Protein AF-A0A7J8P457-F1 (afdb_monomer)

Structure (mmCIF, N/CA/C/O backbone):
data_AF-A0A7J8P457-F1
#
_entry.id   AF-A0A7J8P457-F1
#
loop_
_atom_site.group_PDB
_atom_site.id
_atom_site.type_symbol
_atom_site.label_atom_id
_atom_site.label_alt_id
_atom_site.label_comp_id
_atom_site.label_asym_id
_atom_site.label_entity_id
_atom_site.label_seq_id
_atom_site.pdbx_PDB_ins_code
_atom_site.Cartn_x
_atom_site.Cartn_y
_atom_site.Cartn_z
_atom_site.occupancy
_atom_site.B_iso_or_equiv
_atom_site.auth_seq_id
_atom_site.auth_comp_id
_atom_site.auth_asym_id
_atom_site.auth_atom_id
_atom_site.pdbx_PDB_model_num
ATOM 1 N N . MET A 1 1 ? 1.940 -1.410 -19.082 1.00 63.97 1 MET A N 1
ATOM 2 C CA . MET A 1 1 ? 2.747 -2.511 -18.517 1.00 63.97 1 MET A CA 1
ATOM 3 C C . MET A 1 1 ? 2.792 -2.280 -17.015 1.00 63.97 1 MET A C 1
ATOM 5 O O . MET A 1 1 ? 3.021 -1.140 -16.641 1.00 63.97 1 MET A O 1
ATOM 9 N N . CYS A 1 2 ? 2.457 -3.279 -16.197 1.00 81.94 2 CYS A N 1
ATOM 10 C CA . CYS A 1 2 ? 2.465 -3.182 -14.731 1.00 81.94 2 CYS A CA 1
ATOM 11 C C . CYS A 1 2 ? 3.839 -3.644 -14.231 1.00 81.94 2 CYS 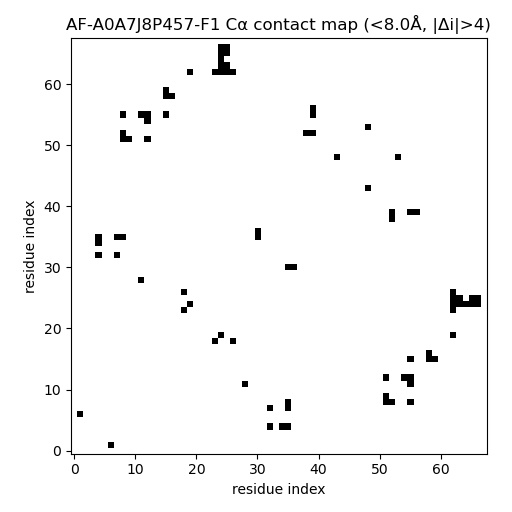A C 1
ATOM 13 O O . CYS A 1 2 ? 4.299 -4.706 -14.660 1.00 81.94 2 CYS A O 1
ATOM 15 N N . THR A 1 3 ? 4.510 -2.847 -13.402 1.00 92.69 3 THR A N 1
ATOM 16 C CA . THR A 1 3 ? 5.769 -3.250 -12.757 1.00 92.69 3 THR A CA 1
ATOM 17 C C . THR A 1 3 ? 5.496 -4.106 -11.518 1.00 92.69 3 THR A C 1
ATOM 19 O O . THR A 1 3 ? 4.370 -4.168 -11.028 1.00 92.69 3 THR A O 1
ATOM 22 N N . VAL A 1 4 ? 6.529 -4.771 -10.992 1.00 93.50 4 VAL A N 1
ATOM 23 C CA . VAL A 1 4 ? 6.419 -5.487 -9.708 1.00 93.50 4 VAL A CA 1
ATOM 24 C C . VAL A 1 4 ? 6.031 -4.510 -8.594 1.00 93.50 4 VAL A C 1
ATOM 26 O O . VAL A 1 4 ? 5.109 -4.792 -7.839 1.00 93.50 4 VAL A O 1
ATOM 29 N N . LEU A 1 5 ? 6.638 -3.318 -8.564 1.00 92.31 5 LEU A N 1
ATOM 30 C CA . LEU A 1 5 ? 6.274 -2.259 -7.622 1.00 92.31 5 LEU A CA 1
ATOM 31 C C . LEU A 1 5 ? 4.802 -1.842 -7.751 1.00 92.31 5 LEU A C 1
ATOM 33 O O . LEU A 1 5 ? 4.125 -1.678 -6.739 1.00 92.31 5 LEU A O 1
ATOM 37 N N . ASP A 1 6 ? 4.287 -1.688 -8.974 1.00 92.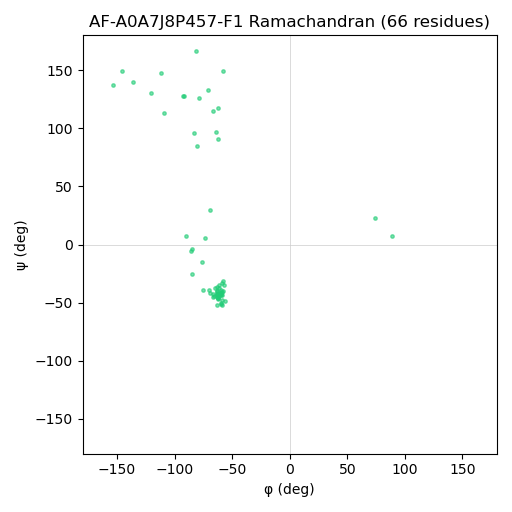38 6 ASP A N 1
ATOM 38 C CA . ASP A 1 6 ? 2.874 -1.355 -9.177 1.00 92.38 6 ASP A CA 1
ATOM 39 C C . ASP A 1 6 ? 1.966 -2.433 -8.570 1.00 92.38 6 ASP A C 1
ATOM 41 O O . ASP A 1 6 ? 0.991 -2.098 -7.900 1.00 92.38 6 ASP A O 1
ATOM 45 N N . ALA A 1 7 ? 2.290 -3.716 -8.764 1.00 93.94 7 ALA A N 1
ATOM 46 C CA . ALA A 1 7 ? 1.524 -4.826 -8.199 1.00 93.94 7 ALA A CA 1
ATOM 47 C C . ALA A 1 7 ? 1.541 -4.824 -6.659 1.00 93.94 7 ALA A C 1
ATOM 49 O O . ALA A 1 7 ? 0.483 -4.968 -6.045 1.00 93.94 7 ALA A O 1
ATOM 50 N N . GLU A 1 8 ? 2.701 -4.579 -6.044 1.00 95.38 8 GLU A N 1
ATOM 51 C CA . GLU A 1 8 ? 2.838 -4.434 -4.586 1.00 95.38 8 GLU A CA 1
ATOM 52 C C . GLU A 1 8 ? 1.972 -3.286 -4.047 1.00 95.38 8 GLU A C 1
ATOM 54 O O . GLU A 1 8 ? 1.202 -3.449 -3.096 1.00 95.38 8 GLU A O 1
ATOM 59 N N . LEU A 1 9 ? 2.033 -2.118 -4.693 1.00 94.19 9 LEU A N 1
ATOM 60 C CA . LEU A 1 9 ? 1.241 -0.951 -4.303 1.00 94.19 9 LEU A CA 1
ATOM 61 C C . LEU A 1 9 ? -0.267 -1.191 -4.480 1.00 94.19 9 LEU A C 1
ATOM 63 O O . LEU A 1 9 ? -1.058 -0.755 -3.641 1.00 94.19 9 LEU A O 1
ATOM 67 N N . TRP A 1 10 ? -0.681 -1.904 -5.531 1.00 95.19 10 TRP A N 1
ATOM 68 C CA . TRP A 1 10 ? -2.078 -2.313 -5.704 1.00 95.19 10 TRP A CA 1
ATOM 69 C C . TRP A 1 10 ? -2.544 -3.259 -4.596 1.00 95.19 10 TRP A C 1
ATOM 71 O O . TRP A 1 10 ? -3.640 -3.060 -4.075 1.00 95.19 10 TRP A O 1
ATOM 81 N N . GLY A 1 11 ? -1.714 -4.224 -4.187 1.00 95.19 11 GLY A N 1
ATOM 82 C CA . GLY A 1 11 ? -2.017 -5.109 -3.058 1.00 95.19 11 GLY A CA 1
ATOM 83 C C . GLY A 1 11 ? -2.196 -4.343 -1.744 1.00 95.19 11 GLY A C 1
ATOM 84 O O . GLY A 1 11 ? -3.150 -4.586 -1.002 1.00 95.19 11 GLY A O 1
ATOM 85 N N . ILE A 1 12 ? -1.338 -3.350 -1.490 1.00 94.81 12 ILE A N 1
ATOM 86 C CA . ILE A 1 12 ? -1.462 -2.454 -0.329 1.00 94.81 12 ILE A CA 1
ATOM 87 C C . ILE A 1 12 ? -2.771 -1.651 -0.384 1.00 94.81 12 ILE A C 1
ATOM 89 O O . ILE A 1 12 ? -3.473 -1.549 0.625 1.00 94.81 12 ILE A O 1
ATOM 93 N N . LEU A 1 13 ? -3.112 -1.077 -1.543 1.00 95.00 13 LEU A N 1
ATOM 94 C CA . LEU A 1 13 ? -4.342 -0.301 -1.721 1.00 95.00 13 LEU A CA 1
ATOM 95 C C . LEU A 1 13 ? -5.596 -1.159 -1.497 1.00 95.00 13 LEU A C 1
ATOM 97 O O . LEU A 1 13 ? -6.517 -0.719 -0.806 1.00 95.00 13 LEU A O 1
ATOM 101 N N . ASP A 1 14 ? -5.633 -2.359 -2.074 1.00 95.31 14 ASP A N 1
ATOM 102 C CA . ASP A 1 14 ? -6.756 -3.289 -1.937 1.00 95.31 14 ASP A CA 1
ATOM 103 C C . ASP A 1 14 ? -6.952 -3.709 -0.473 1.00 95.31 14 ASP A C 1
ATOM 105 O O . 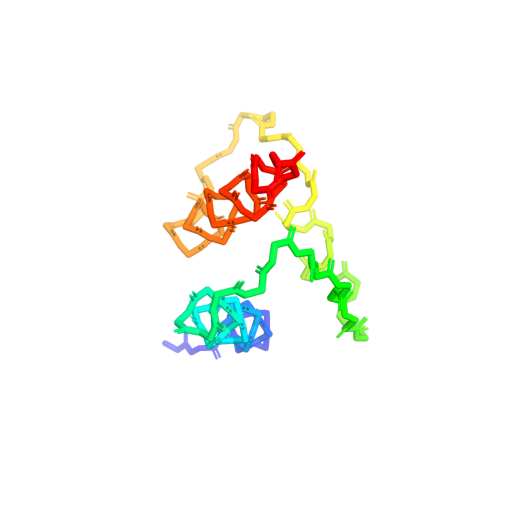ASP A 1 14 ? -8.046 -3.571 0.081 1.00 95.31 14 ASP A O 1
ATOM 109 N N . GLY A 1 15 ? -5.861 -4.080 0.207 1.00 93.62 15 GLY A N 1
ATOM 110 C CA . GLY A 1 15 ? -5.879 -4.394 1.635 1.00 93.62 15 GLY A CA 1
ATOM 111 C C . GLY A 1 15 ? -6.379 -3.233 2.502 1.00 93.62 15 GLY A C 1
ATOM 112 O O . GLY A 1 15 ? -7.164 -3.446 3.427 1.00 93.62 15 GLY A O 1
ATOM 113 N N . LEU A 1 16 ? -5.985 -1.993 2.191 1.00 92.50 16 LEU A N 1
ATOM 114 C CA . LEU A 1 16 ? -6.462 -0.803 2.903 1.00 92.50 16 LEU A CA 1
ATOM 115 C C . LEU A 1 16 ? -7.962 -0.557 2.713 1.00 92.50 16 LEU A C 1
ATOM 117 O O . LEU A 1 16 ? -8.652 -0.278 3.696 1.00 92.50 16 LEU A O 1
ATOM 121 N N . ASN A 1 17 ? -8.476 -0.673 1.485 1.00 92.81 17 ASN A N 1
ATOM 122 C CA . ASN A 1 17 ? -9.911 -0.524 1.228 1.00 92.81 17 ASN A CA 1
ATOM 123 C C . ASN A 1 17 ? -10.713 -1.591 1.979 1.00 92.81 17 ASN A C 1
ATOM 125 O O . ASN A 1 17 ? -11.679 -1.250 2.656 1.00 92.81 17 ASN A O 1
ATOM 129 N N . LEU A 1 18 ? -10.261 -2.848 1.955 1.00 92.12 18 LEU A N 1
ATOM 130 C CA . LEU A 1 18 ? -10.914 -3.945 2.669 1.00 92.12 18 LEU A CA 1
ATOM 131 C C . LEU A 1 18 ? -11.008 -3.686 4.181 1.00 92.12 18 LEU A C 1
ATOM 133 O O . LEU A 1 18 ? -12.015 -3.990 4.820 1.00 92.12 18 LEU A O 1
ATOM 137 N N . ILE A 1 19 ? -9.947 -3.139 4.773 1.00 89.44 19 ILE A N 1
ATOM 138 C CA . ILE A 1 19 ? -9.885 -2.840 6.208 1.00 89.44 19 ILE A CA 1
ATOM 139 C C . ILE A 1 19 ? -10.825 -1.686 6.570 1.00 89.44 19 ILE A C 1
ATOM 141 O O . ILE A 1 19 ? -11.532 -1.770 7.577 1.00 89.44 19 ILE A O 1
ATOM 145 N N . LEU A 1 20 ? -10.875 -0.649 5.731 1.00 86.75 20 LEU A N 1
ATOM 146 C CA . LEU A 1 20 ? -11.786 0.484 5.896 1.00 86.75 20 LEU A CA 1
ATOM 147 C C . LEU A 1 20 ? -13.253 0.078 5.723 1.00 86.75 20 LEU A C 1
ATOM 149 O O . LEU A 1 20 ? -14.086 0.471 6.536 1.00 86.75 20 LEU A O 1
ATOM 153 N N . GLU A 1 21 ? -13.569 -0.752 4.727 1.00 89.88 21 GLU A N 1
ATOM 154 C CA . GLU A 1 21 ? -14.915 -1.309 4.524 1.00 89.88 21 GLU A CA 1
ATOM 155 C C . GLU A 1 21 ? -15.396 -2.117 5.734 1.00 89.88 21 GLU A C 1
ATOM 157 O O . GLU A 1 21 ? -16.582 -2.116 6.060 1.00 89.88 21 GLU A O 1
ATOM 162 N N . ARG A 1 22 ? -14.472 -2.779 6.434 1.00 89.25 22 ARG A N 1
ATOM 163 C CA . ARG A 1 22 ? -14.758 -3.543 7.656 1.00 89.25 22 ARG A CA 1
ATOM 164 C C . ARG A 1 22 ? -14.765 -2.690 8.930 1.00 89.25 22 ARG A C 1
ATOM 166 O O . ARG A 1 22 ? -15.070 -3.219 9.997 1.00 89.25 22 ARG A O 1
ATOM 173 N N . GLY A 1 23 ? -14.450 -1.397 8.837 1.00 86.12 23 GLY A N 1
ATOM 174 C CA . GLY A 1 23 ? -14.489 -0.457 9.959 1.00 86.12 23 GLY A CA 1
ATOM 175 C C . GLY A 1 23 ? -13.349 -0.610 10.970 1.00 86.12 23 GLY A C 1
ATOM 176 O O . GLY A 1 23 ? -13.503 -0.216 12.125 1.00 86.12 23 GLY A O 1
ATOM 177 N N . TYR A 1 24 ? -12.209 -1.187 10.580 1.00 84.00 24 TYR A N 1
ATOM 178 C CA . TYR A 1 24 ? -11.055 -1.284 11.476 1.00 84.00 24 TYR A CA 1
ATOM 179 C C . TYR A 1 24 ? -10.297 0.052 11.550 1.00 84.00 24 TYR A C 1
ATOM 181 O O . TYR A 1 24 ? -9.847 0.583 10.538 1.00 84.00 24 TYR A O 1
ATOM 189 N N . GLY A 1 25 ? -10.097 0.567 12.768 1.00 77.81 25 GLY A N 1
ATOM 190 C CA . GLY A 1 25 ? -9.420 1.850 13.022 1.00 77.81 25 GLY A CA 1
ATOM 191 C C . GLY A 1 25 ? -7.900 1.779 13.217 1.00 77.81 25 GLY A C 1
ATOM 192 O O . GLY A 1 25 ? -7.281 2.762 13.609 1.00 77.81 25 GLY A O 1
ATOM 193 N N . SER A 1 26 ? -7.278 0.616 13.009 1.00 82.12 26 SER A N 1
ATOM 194 C CA . SER A 1 26 ? -5.824 0.444 13.105 1.00 82.12 26 SER A CA 1
ATOM 195 C C . SER A 1 26 ? -5.370 -0.709 12.219 1.00 82.12 26 SER A C 1
ATOM 197 O O . SER A 1 26 ? -6.000 -1.766 12.203 1.00 82.12 26 SER A O 1
ATOM 199 N N . VAL A 1 27 ? -4.265 -0.514 11.499 1.00 84.06 27 VAL A N 1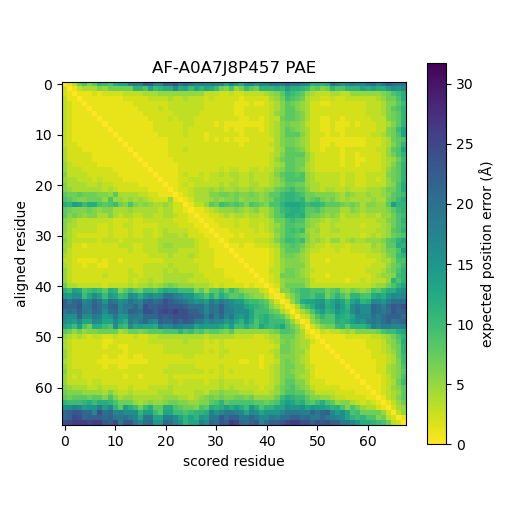
ATOM 200 C CA . VAL A 1 27 ? -3.688 -1.510 10.591 1.00 84.06 27 VAL A CA 1
ATOM 201 C C . VAL A 1 27 ? -2.175 -1.583 10.754 1.00 84.06 27 VAL A C 1
ATOM 203 O O . VAL A 1 27 ? -1.501 -0.560 10.868 1.00 84.06 27 VAL A O 1
ATOM 206 N N . LEU A 1 28 ? -1.645 -2.807 10.717 1.00 88.56 28 LEU A N 1
ATOM 207 C CA . LEU A 1 28 ? -0.232 -3.085 10.485 1.00 88.56 28 LEU A CA 1
ATOM 208 C C . LEU A 1 28 ? -0.095 -3.696 9.089 1.00 88.56 28 LEU A C 1
ATOM 210 O O . LEU A 1 28 ? -0.575 -4.800 8.852 1.00 88.56 28 LEU A O 1
ATOM 214 N N . ILE A 1 29 ? 0.547 -2.973 8.174 1.00 88.25 29 ILE A N 1
ATOM 215 C CA . ILE A 1 29 ? 0.837 -3.464 6.823 1.00 88.25 29 ILE A CA 1
ATOM 216 C C . ILE A 1 29 ? 2.223 -4.103 6.837 1.00 88.25 29 ILE A C 1
ATOM 218 O O . ILE A 1 29 ? 3.185 -3.480 7.285 1.00 88.25 29 ILE A O 1
ATOM 222 N N . GLN A 1 30 ? 2.318 -5.336 6.345 1.00 92.44 30 GLN A N 1
ATOM 223 C CA . GLN A 1 30 ? 3.570 -6.069 6.176 1.00 92.44 30 GLN A CA 1
ATOM 224 C C . GLN A 1 30 ? 3.735 -6.423 4.698 1.00 92.44 30 GLN A C 1
ATOM 226 O O . GLN A 1 30 ? 2.810 -6.939 4.079 1.00 92.44 30 GLN A O 1
ATOM 231 N N . THR A 1 31 ? 4.905 -6.129 4.143 1.00 92.38 31 THR A N 1
ATOM 232 C CA . THR A 1 31 ? 5.311 -6.466 2.773 1.00 92.38 31 THR A CA 1
ATOM 233 C C . THR A 1 31 ? 6.809 -6.768 2.794 1.00 92.38 31 THR A C 1
ATOM 235 O O . THR A 1 31 ? 7.541 -6.224 3.628 1.00 92.38 31 THR A O 1
ATOM 238 N N . ASP A 1 32 ? 7.255 -7.656 1.914 1.00 93.62 32 ASP A N 1
ATOM 239 C CA . ASP A 1 32 ? 8.667 -7.956 1.661 1.00 93.62 32 ASP A CA 1
ATOM 240 C C . ASP A 1 32 ? 9.296 -7.003 0.626 1.00 93.62 32 ASP A C 1
ATOM 242 O O . ASP A 1 32 ? 10.515 -7.005 0.431 1.00 93.62 32 ASP A O 1
ATOM 246 N N . SER A 1 33 ? 8.496 -6.123 0.017 1.00 94.44 33 SER A N 1
ATOM 247 C CA . SER A 1 33 ? 8.962 -5.099 -0.911 1.00 94.44 33 SER A CA 1
ATOM 248 C C . SER A 1 33 ? 9.463 -3.857 -0.174 1.00 94.44 33 SER A C 1
ATOM 250 O O . SER A 1 33 ? 8.708 -2.938 0.158 1.00 94.44 33 SER A O 1
ATOM 252 N N . LEU A 1 34 ? 10.781 -3.795 0.041 1.00 92.50 34 LEU A N 1
ATOM 253 C CA . LEU A 1 34 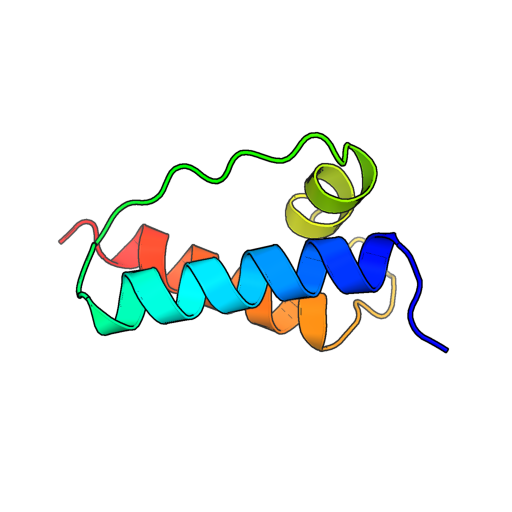? 11.442 -2.606 0.593 1.00 92.50 34 LEU A CA 1
ATOM 254 C C . LEU A 1 34 ? 11.170 -1.353 -0.259 1.00 92.50 34 LEU A C 1
ATOM 256 O O . LEU A 1 34 ? 11.014 -0.258 0.276 1.00 92.50 34 LEU A O 1
ATOM 260 N N . GLU A 1 35 ? 11.075 -1.515 -1.580 1.00 92.62 35 GLU A N 1
ATOM 261 C CA . GLU A 1 35 ? 10.750 -0.424 -2.500 1.00 92.62 35 GLU A CA 1
ATOM 262 C C . GLU A 1 35 ? 9.342 0.131 -2.238 1.00 92.62 35 GLU A C 1
ATOM 264 O O . GLU A 1 35 ? 9.179 1.346 -2.124 1.00 92.62 35 GLU A O 1
ATOM 269 N N . ALA A 1 36 ? 8.341 -0.737 -2.047 1.00 92.44 36 ALA A N 1
ATOM 270 C CA . ALA A 1 36 ? 6.98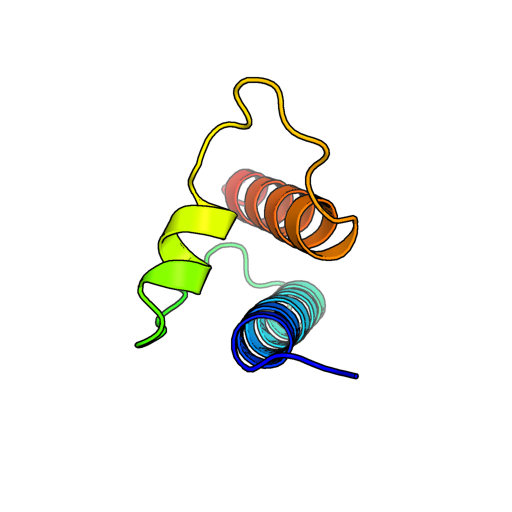3 -0.310 -1.714 1.00 92.44 36 ALA A CA 1
ATOM 271 C C . ALA A 1 36 ? 6.927 0.413 -0.358 1.00 92.44 36 ALA A C 1
ATOM 273 O O . ALA A 1 36 ? 6.244 1.433 -0.234 1.00 92.44 36 ALA A O 1
ATOM 274 N N . VAL A 1 37 ? 7.681 -0.064 0.641 1.00 91.50 37 VAL A N 1
ATOM 275 C CA . VAL A 1 37 ? 7.796 0.603 1.950 1.00 91.50 37 VAL A CA 1
ATOM 276 C C . VAL A 1 37 ? 8.358 2.012 1.792 1.00 91.50 37 VAL A C 1
ATOM 278 O O . VAL A 1 37 ? 7.745 2.965 2.278 1.00 91.50 37 VAL A O 1
ATOM 281 N N . ASN A 1 38 ? 9.479 2.153 1.083 1.00 90.81 38 ASN A N 1
ATOM 282 C CA . ASN A 1 38 ? 10.124 3.446 0.867 1.00 90.81 38 ASN A CA 1
ATOM 283 C C . ASN A 1 38 ? 9.180 4.405 0.140 1.00 90.81 38 ASN A C 1
ATOM 285 O O . ASN A 1 38 ? 8.910 5.495 0.632 1.00 90.81 38 ASN A O 1
ATOM 289 N N . VAL A 1 39 ? 8.579 3.964 -0.967 1.00 90.31 39 VAL A N 1
ATOM 290 C CA . VAL A 1 39 ? 7.658 4.787 -1.759 1.00 90.31 39 VAL A CA 1
ATOM 291 C C . VAL A 1 39 ? 6.428 5.208 -0.955 1.00 90.31 39 VAL A C 1
ATOM 293 O O . VAL A 1 39 ? 5.927 6.314 -1.141 1.00 90.31 39 VAL A O 1
ATOM 296 N N . VAL A 1 40 ? 5.914 4.383 -0.043 1.00 88.94 40 VAL A N 1
ATOM 297 C CA . VAL A 1 40 ? 4.767 4.767 0.794 1.00 88.94 40 VAL A CA 1
ATOM 298 C C . VAL A 1 40 ? 5.176 5.739 1.907 1.00 88.94 40 VAL A C 1
ATOM 300 O O . VAL A 1 40 ? 4.420 6.678 2.167 1.00 88.94 40 VAL A O 1
ATOM 303 N N . GLN A 1 41 ? 6.345 5.552 2.528 1.00 86.00 41 GLN A N 1
ATOM 304 C CA . GLN A 1 41 ? 6.801 6.337 3.685 1.00 86.00 41 GLN A CA 1
ATOM 305 C C . GLN A 1 41 ? 7.505 7.653 3.336 1.00 86.00 41 GLN A C 1
ATOM 307 O O . GLN A 1 41 ? 7.515 8.561 4.164 1.00 86.00 41 GLN A O 1
ATOM 312 N N . GLU A 1 42 ? 8.103 7.772 2.153 1.00 82.00 42 GLU A N 1
ATOM 313 C CA . GLU A 1 42 ? 8.924 8.928 1.791 1.00 82.00 42 GLU A CA 1
ATOM 314 C C . GLU A 1 42 ? 8.074 10.206 1.679 1.00 82.00 42 GLU A C 1
ATOM 316 O O . GLU A 1 42 ? 7.200 10.321 0.816 1.00 82.00 42 GLU A O 1
ATOM 321 N N . GLU A 1 43 ? 8.306 11.192 2.550 1.00 64.62 43 GLU A N 1
ATOM 322 C CA . GLU A 1 43 ? 7.690 12.512 2.408 1.00 64.62 43 GLU A CA 1
ATOM 323 C C . GLU A 1 43 ? 8.181 13.124 1.094 1.00 64.62 43 GLU A C 1
ATOM 325 O O . GLU A 1 43 ? 9.380 13.290 0.893 1.00 64.62 43 GLU A O 1
ATOM 330 N N . SER A 1 44 ? 7.270 13.383 0.153 1.00 58.66 44 SER A N 1
ATOM 331 C CA . SER A 1 44 ? 7.626 13.747 -1.221 1.00 58.66 44 SER A CA 1
ATOM 332 C C . SER A 1 44 ? 8.417 15.061 -1.279 1.00 58.66 44 SER A C 1
ATOM 334 O O . SER A 1 44 ? 7.839 16.134 -1.449 1.00 58.66 44 SER A O 1
ATOM 336 N N . PHE A 1 45 ? 9.746 14.992 -1.222 1.00 48.78 45 PHE A N 1
ATOM 337 C CA . PHE A 1 45 ? 10.622 16.109 -1.556 1.00 48.78 45 PHE A CA 1
ATOM 338 C C . PHE A 1 45 ? 10.770 16.185 -3.084 1.00 48.78 45 PHE A C 1
ATOM 340 O O . PHE A 1 45 ? 11.696 15.648 -3.680 1.00 48.78 45 PHE A O 1
ATOM 347 N N . GLY A 1 46 ? 9.820 16.858 -3.740 1.00 48.12 46 GLY A N 1
ATOM 348 C CA . GLY A 1 46 ? 10.044 17.461 -5.064 1.00 48.12 46 GLY A CA 1
ATOM 349 C C . GLY A 1 46 ? 9.784 16.611 -6.317 1.00 48.12 46 GLY A C 1
ATOM 350 O O . GLY A 1 46 ? 10.052 17.096 -7.414 1.00 48.12 46 GLY A O 1
ATOM 351 N N . GLY A 1 47 ? 9.231 15.397 -6.208 1.00 55.94 47 GLY A N 1
ATOM 352 C CA . GLY A 1 47 ? 8.870 14.549 -7.358 1.00 55.94 47 GLY A CA 1
ATOM 353 C C . GLY A 1 47 ? 7.359 14.355 -7.550 1.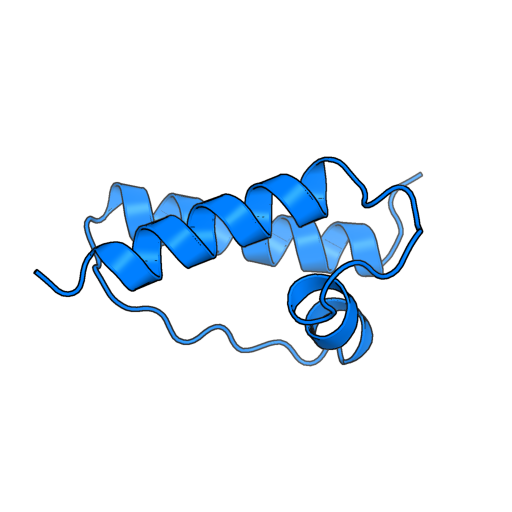00 55.94 47 GLY A C 1
ATOM 354 O O . GLY A 1 47 ? 6.602 14.288 -6.578 1.00 55.94 47 GLY A O 1
ATOM 355 N N . SER A 1 48 ? 6.912 14.214 -8.807 1.00 57.38 48 SER A N 1
ATOM 356 C CA . SER A 1 48 ? 5.524 13.851 -9.140 1.00 57.38 48 SER A CA 1
ATOM 357 C C . SER A 1 48 ? 5.217 12.444 -8.614 1.00 57.38 48 SER A C 1
ATOM 359 O O . SER A 1 48 ? 5.580 11.440 -9.220 1.00 57.38 48 SER A O 1
ATOM 361 N N . THR A 1 49 ? 4.596 12.368 -7.437 1.00 69.06 49 THR A N 1
ATOM 362 C CA . THR A 1 49 ? 4.188 11.106 -6.807 1.00 69.06 49 THR A CA 1
ATOM 363 C C . THR A 1 49 ? 3.017 10.512 -7.588 1.00 69.06 49 THR A C 1
ATOM 365 O O . THR A 1 49 ? 2.061 11.227 -7.904 1.00 69.06 49 THR A O 1
ATOM 368 N N . SER A 1 50 ? 3.071 9.214 -7.907 1.00 84.75 50 SER A N 1
ATOM 369 C CA . SER A 1 50 ? 2.004 8.562 -8.672 1.00 84.75 50 SER A CA 1
ATOM 370 C C . SER A 1 50 ? 0.652 8.692 -7.956 1.00 84.75 50 SER A C 1
ATOM 372 O O . SER A 1 50 ? 0.569 8.745 -6.723 1.00 84.75 50 SER A O 1
ATOM 374 N N . ALA A 1 51 ? -0.440 8.746 -8.728 1.00 89.50 51 ALA A N 1
ATOM 375 C CA . ALA A 1 51 ? -1.785 8.862 -8.163 1.00 89.50 51 ALA A CA 1
ATOM 376 C C . ALA A 1 51 ? -2.113 7.706 -7.195 1.00 89.50 51 ALA A C 1
ATOM 378 O O . ALA A 1 51 ? -2.816 7.925 -6.209 1.00 89.50 51 ALA A O 1
ATOM 379 N N . LEU A 1 52 ? -1.554 6.515 -7.449 1.00 91.06 52 LEU A N 1
ATOM 380 C CA . LEU A 1 52 ? -1.681 5.326 -6.607 1.00 91.06 52 LEU A CA 1
ATOM 381 C C . LEU A 1 52 ? -1.057 5.542 -5.223 1.00 91.06 52 LEU A C 1
ATOM 383 O O . LEU A 1 52 ? -1.732 5.381 -4.209 1.00 91.06 52 LEU A O 1
ATOM 387 N N . VAL A 1 53 ? 0.195 5.998 -5.173 1.00 91.06 53 VAL A N 1
ATOM 388 C CA . VAL A 1 53 ? 0.910 6.255 -3.912 1.00 91.06 53 VAL A CA 1
ATOM 389 C C . VAL A 1 53 ? 0.218 7.354 -3.111 1.00 91.06 53 VAL A C 1
ATOM 391 O O . VAL A 1 53 ? 0.002 7.211 -1.907 1.00 91.06 53 VAL A O 1
ATOM 394 N N . ARG A 1 54 ? -0.222 8.425 -3.784 1.00 90.56 54 ARG A N 1
ATOM 395 C CA . ARG A 1 54 ? -0.996 9.493 -3.136 1.00 90.56 54 ARG A CA 1
ATOM 396 C C . ARG A 1 54 ? -2.289 8.959 -2.518 1.00 90.56 54 ARG A C 1
ATOM 398 O O . ARG A 1 54 ? -2.631 9.357 -1.407 1.00 90.56 54 ARG A O 1
ATOM 405 N N . ARG A 1 55 ? -2.994 8.056 -3.206 1.00 92.44 55 ARG A N 1
ATOM 406 C CA . ARG A 1 55 ? -4.222 7.446 -2.684 1.00 92.44 55 ARG A CA 1
ATOM 407 C C . ARG A 1 55 ? -3.946 6.561 -1.470 1.00 92.44 55 ARG A C 1
ATOM 409 O O . ARG A 1 55 ? -4.658 6.690 -0.480 1.00 92.44 55 ARG A O 1
ATOM 416 N N . ILE A 1 56 ? -2.910 5.723 -1.519 1.00 92.69 56 ILE A N 1
ATOM 417 C CA . ILE A 1 56 ? -2.496 4.871 -0.390 1.00 92.69 56 ILE A CA 1
ATOM 418 C C . ILE A 1 56 ? -2.215 5.723 0.851 1.00 92.69 56 ILE A C 1
ATOM 420 O O . ILE A 1 56 ? -2.758 5.448 1.918 1.00 92.69 56 ILE A O 1
ATOM 424 N N . ARG A 1 57 ? -1.441 6.804 0.707 1.00 89.81 57 ARG A N 1
ATOM 425 C CA . ARG A 1 57 ? -1.119 7.708 1.824 1.00 89.81 57 ARG A CA 1
ATOM 426 C C . ARG A 1 57 ? -2.359 8.370 2.427 1.00 89.81 57 ARG A C 1
ATOM 428 O O . ARG A 1 57 ? -2.517 8.356 3.639 1.00 89.81 57 ARG A O 1
ATOM 435 N N . GLN A 1 58 ? -3.288 8.849 1.597 1.00 89.88 58 GLN A N 1
ATOM 436 C CA . GLN A 1 58 ? -4.557 9.414 2.080 1.00 89.88 58 GLN A CA 1
ATOM 437 C C . GLN A 1 58 ? -5.386 8.407 2.893 1.00 89.88 58 GLN A C 1
ATOM 439 O O . GLN A 1 58 ? -6.009 8.773 3.892 1.00 89.88 58 GLN A O 1
ATOM 444 N N . LEU A 1 59 ? -5.415 7.139 2.471 1.00 90.00 59 LEU A N 1
ATOM 445 C CA . LEU A 1 59 ? -6.113 6.090 3.215 1.00 90.00 59 LEU A CA 1
ATOM 446 C C . LEU A 1 59 ? -5.391 5.757 4.521 1.00 90.00 59 LEU A C 1
ATOM 448 O O . LEU A 1 59 ? -6.050 5.594 5.542 1.00 90.00 59 LEU A O 1
ATOM 452 N N . LEU A 1 60 ? -4.058 5.725 4.523 1.00 88.25 60 LEU A N 1
ATOM 453 C CA . LEU A 1 60 ? -3.270 5.551 5.745 1.00 88.25 60 LEU A CA 1
ATOM 454 C C . LEU A 1 60 ? -3.512 6.676 6.753 1.00 88.25 60 LEU A C 1
ATOM 456 O O . LEU A 1 60 ? -3.693 6.394 7.936 1.00 88.25 60 LEU A O 1
ATOM 460 N N . ASP A 1 61 ? -3.568 7.928 6.299 1.00 86.19 61 ASP A N 1
ATOM 461 C CA . ASP A 1 61 ? -3.910 9.070 7.151 1.00 86.19 61 ASP A CA 1
ATOM 462 C C . ASP A 1 61 ? -5.332 8.940 7.698 1.00 86.19 61 ASP A C 1
ATOM 464 O O . ASP A 1 61 ? -5.563 9.172 8.883 1.00 86.19 61 ASP A O 1
ATOM 468 N N . THR A 1 62 ? -6.271 8.477 6.868 1.00 83.88 62 THR A N 1
ATOM 469 C CA . THR A 1 62 ? -7.639 8.179 7.309 1.00 83.88 62 THR A CA 1
ATOM 470 C C . THR A 1 62 ? -7.625 7.125 8.415 1.00 83.88 62 THR A C 1
ATOM 472 O O . THR A 1 62 ? -8.143 7.390 9.493 1.00 83.88 62 THR A O 1
ATOM 475 N N . VAL A 1 63 ? -6.967 5.978 8.220 1.00 81.75 63 VAL A N 1
ATOM 476 C CA . VAL A 1 63 ? -6.881 4.922 9.248 1.00 81.75 63 VAL A CA 1
ATOM 477 C C . VAL A 1 63 ? -6.179 5.423 10.518 1.00 81.75 63 VAL A C 1
ATOM 479 O O . VAL A 1 63 ? -6.606 5.098 11.620 1.00 81.75 63 VAL A O 1
ATOM 482 N N . ARG A 1 64 ? -5.141 6.263 10.409 1.00 73.31 64 ARG A N 1
ATOM 483 C CA . ARG A 1 64 ? -4.473 6.872 11.577 1.00 73.31 64 ARG A CA 1
ATOM 484 C C . ARG A 1 64 ? -5.402 7.783 12.381 1.00 73.31 64 ARG A C 1
ATOM 486 O O . ARG A 1 64 ? -5.298 7.815 13.608 1.00 73.31 64 ARG A O 1
ATOM 493 N N . LEU A 1 65 ? -6.287 8.511 11.703 1.00 60.88 65 LEU A N 1
ATOM 494 C CA . LEU A 1 65 ? -7.258 9.421 12.315 1.00 60.88 65 LEU A CA 1
ATOM 495 C C . LEU A 1 65 ? -8.449 8.694 12.961 1.00 60.88 65 LEU A C 1
ATOM 497 O O . LEU A 1 65 ? -9.134 9.295 13.782 1.00 60.88 65 LEU A O 1
ATOM 501 N N . TRP A 1 66 ? -8.669 7.407 12.666 1.00 55.94 66 TRP A N 1
ATOM 502 C CA . TRP A 1 66 ? -9.721 6.583 13.287 1.00 55.94 66 TRP A CA 1
ATOM 503 C C . TRP A 1 66 ? -9.432 6.176 14.742 1.00 55.94 66 TRP A C 1
ATOM 505 O O . TRP A 1 66 ? -10.215 5.447 15.341 1.00 55.94 66 TRP A O 1
ATOM 515 N N . LYS A 1 67 ? -8.351 6.675 15.351 1.00 50.47 67 LYS A N 1
ATOM 516 C CA . LYS A 1 67 ? -8.050 6.531 16.788 1.00 50.47 67 LYS A CA 1
ATOM 517 C C . LYS A 1 67 ? -8.995 7.324 17.724 1.00 50.47 67 LYS A C 1
ATOM 519 O O . LYS A 1 67 ? -8.545 7.753 18.786 1.00 50.47 67 LYS A O 1
ATOM 524 N N . MET A 1 68 ? -10.257 7.552 17.347 1.00 37.94 68 MET A N 1
ATOM 525 C CA . MET A 1 68 ? -11.256 8.185 18.226 1.00 37.94 68 MET A CA 1
ATOM 526 C C . MET A 1 68 ? -11.911 7.171 19.158 1.00 37.94 68 MET A C 1
ATOM 528 O O . MET A 1 68 ? -12.314 6.096 18.664 1.00 37.94 68 MET A O 1
#

Organism: Gossypium raimondii (NCBI:txid29730)

InterPro domains:
  IPR002156 Ribonuclease H domain [PF13456] (3-62)
  I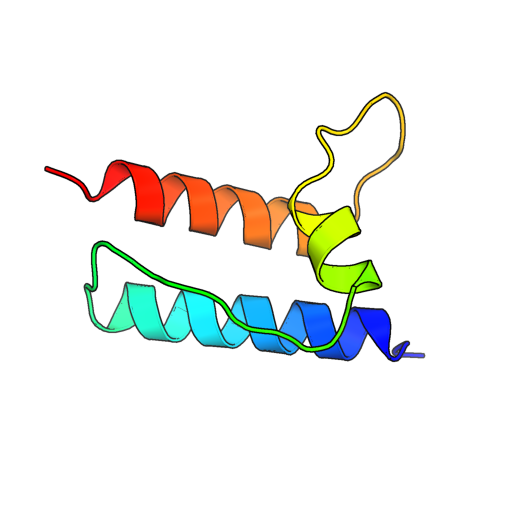PR012337 Ribonuclease H-like superfamily [SSF53098] (6-64)
  IPR036397 Ribonuclease H superfamily [G3DSA:3.30.420.10] (1-68)

Mean predicted aligned error: 5.65 Å

Sequence (68 aa):
MCTVLDAELWGILDGLNLILERGYGSVLIQTDSLEAVNVVQEESFGGSTSALVRRIRQLLDTVRLWKM

Solvent-accessible surface area (backbone atoms only — not comparable to full-atom values): 4277 Å² total; per-residue (Å²): 136,84,50,72,63,54,52,54,48,49,52,53,41,52,54,49,51,55,38,53,77,70,67,53,44,72,84,86,90,84,76,92,51,64,64,51,52,48,64,64,67,54,77,78,83,87,61,92,71,52,71,65,52,54,49,42,47,54,49,50,54,50,35,65,66,44,75,116

Secondary structure (DSSP, 8-state):
---HHHHHHHHHHHHHHHHHHTT-S------S-HHHHHHHHS--SSS---HHHHHHHHHHHHHHHT--

pLDDT: mean 83.76, std 13.98, range [37.94, 95.38]

Radius of gyration: 12.19 Å; Cα contacts (8 Å, |Δi|>4): 43; chains: 1; bounding box: 26×25×37 Å

Fol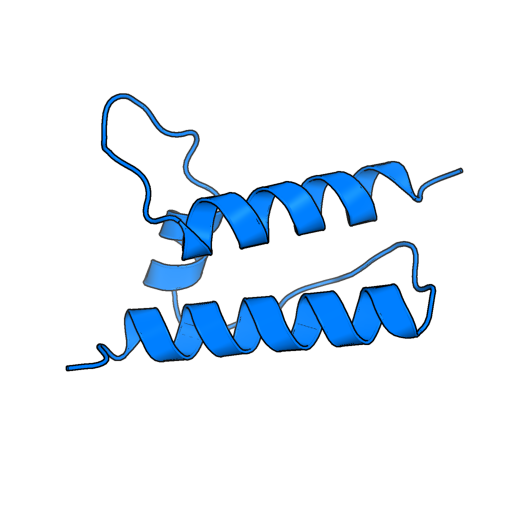dseek 3Di:
DADPLNVVLVVLLVVLVVCVVVPQLDDDDDDPPPVNVCLLPPPDDPDDRDPSSVNSNVSVVVSPVSPD